Protein AF-A0AA36JRJ7-F1 (afdb_monomer_lite)

Foldseek 3Di:
DDDDDVVVVVVLVVLVVVVVVVLVVLLVQLVVCVVVVVLVSNLVSLVVQLVSCVVNVLPQLNVLSVVLNVCSVVVDDDNPVSSVSNSVSD

InterPro domains:
  IPR036641 HPT domain superfamily [G3DSA:1.20.120.160] (4-90)
  IPR036641 HPT domain superfamily [SSF47226] (4-85)

Structure (mmCIF, N/CA/C/O backbone):
data_AF-A0AA36JRJ7-F1
#
_entry.id   AF-A0AA36JRJ7-F1
#
loop_
_atom_site.group_PDB
_atom_site.id
_atom_site.type_symbol
_atom_site.label_atom_id
_atom_site.label_alt_id
_atom_site.label_comp_id
_atom_site.label_asym_id
_atom_site.label_entity_id
_atom_site.label_seq_id
_atom_site.pdbx_PDB_ins_code
_atom_site.Cartn_x
_atom_site.Cartn_y
_atom_site.Cartn_z
_atom_site.occupancy
_atom_site.B_iso_or_equiv
_atom_site.auth_seq_id
_atom_site.auth_comp_id
_atom_site.auth_asym_id
_atom_site.auth_atom_id
_atom_site.pdbx_PDB_model_num
ATOM 1 N N . ARG A 1 1 ? 32.405 9.995 -27.036 1.00 41.22 1 ARG A N 1
ATOM 2 C CA . ARG A 1 1 ? 32.298 8.523 -26.864 1.00 41.22 1 ARG A CA 1
ATOM 3 C C . ARG A 1 1 ? 31.051 8.251 -26.027 1.00 41.22 1 ARG A C 1
ATOM 5 O O . ARG A 1 1 ? 31.139 8.320 -24.814 1.00 41.22 1 ARG A O 1
ATOM 12 N N . GLY A 1 2 ? 29.896 8.058 -26.667 1.00 54.88 2 GLY A N 1
ATOM 13 C CA . GLY A 1 2 ? 28.613 7.802 -26.003 1.00 54.88 2 GLY A CA 1
ATOM 14 C C . GLY A 1 2 ? 28.089 6.448 -26.451 1.00 54.88 2 GLY A C 1
ATOM 15 O O . GLY A 1 2 ? 27.504 6.337 -27.519 1.00 54.88 2 GLY A O 1
ATOM 16 N N . VAL A 1 3 ? 28.392 5.407 -25.686 1.00 56.44 3 VAL A N 1
ATOM 17 C CA . VAL A 1 3 ? 27.848 4.062 -25.886 1.00 56.44 3 VAL A CA 1
ATOM 18 C C . VAL A 1 3 ? 27.654 3.484 -24.490 1.00 56.44 3 VAL A C 1
ATOM 20 O O . VAL A 1 3 ? 28.614 3.507 -23.722 1.00 56.44 3 VAL A O 1
ATOM 23 N N . ARG A 1 4 ? 26.457 2.932 -24.230 1.00 46.09 4 ARG A N 1
ATOM 24 C CA . ARG A 1 4 ? 26.000 2.186 -23.031 1.00 46.09 4 ARG A CA 1
ATOM 25 C C . ARG A 1 4 ? 25.161 2.986 -22.025 1.00 46.09 4 ARG A C 1
ATOM 27 O O . ARG A 1 4 ? 25.666 3.327 -20.978 1.00 46.09 4 ARG A O 1
ATOM 34 N N . ASN A 1 5 ? 23.882 3.208 -22.336 1.00 52.16 5 ASN A N 1
ATOM 35 C CA . ASN A 1 5 ? 22.794 3.280 -21.333 1.00 52.16 5 ASN A CA 1
ATOM 36 C C . ASN A 1 5 ? 21.489 2.599 -21.825 1.00 52.16 5 ASN A C 1
ATOM 38 O O . ASN A 1 5 ? 20.537 2.450 -21.076 1.00 52.16 5 ASN A O 1
ATOM 42 N N . PHE A 1 6 ? 21.443 2.094 -23.067 1.00 50.16 6 PHE A N 1
ATOM 43 C CA . PHE A 1 6 ? 20.256 1.429 -23.633 1.00 50.16 6 PHE A CA 1
ATOM 44 C C . PHE A 1 6 ? 19.923 0.053 -23.024 1.00 50.16 6 PHE A C 1
ATOM 46 O O . PHE A 1 6 ? 18.863 -0.498 -23.316 1.00 50.16 6 PHE A O 1
ATOM 53 N N . GLY A 1 7 ? 20.829 -0.527 -22.227 1.00 55.47 7 GLY A N 1
ATOM 54 C CA . GLY A 1 7 ? 20.552 -1.763 -21.486 1.00 55.47 7 GLY A CA 1
ATOM 55 C C . GLY A 1 7 ? 19.530 -1.534 -20.373 1.00 55.47 7 GLY A C 1
ATOM 56 O O . GLY A 1 7 ? 18.602 -2.327 -20.228 1.00 55.47 7 GLY A O 1
ATOM 57 N N . ASP A 1 8 ? 19.650 -0.401 -19.680 1.00 65.31 8 ASP A N 1
ATOM 58 C CA . ASP A 1 8 ? 18.759 -0.028 -18.584 1.00 65.31 8 ASP A CA 1
ATOM 59 C C . ASP A 1 8 ? 17.417 0.501 -19.084 1.00 65.31 8 ASP A C 1
ATOM 61 O O . ASP A 1 8 ? 16.405 0.258 -18.448 1.00 65.31 8 ASP A O 1
ATOM 65 N N . GLU A 1 9 ? 17.359 1.132 -20.259 1.00 73.31 9 GLU A N 1
ATOM 66 C CA . GLU A 1 9 ? 16.099 1.642 -20.822 1.00 73.31 9 GLU A CA 1
ATOM 67 C C . GLU A 1 9 ? 15.083 0.519 -21.097 1.00 73.31 9 GLU A C 1
A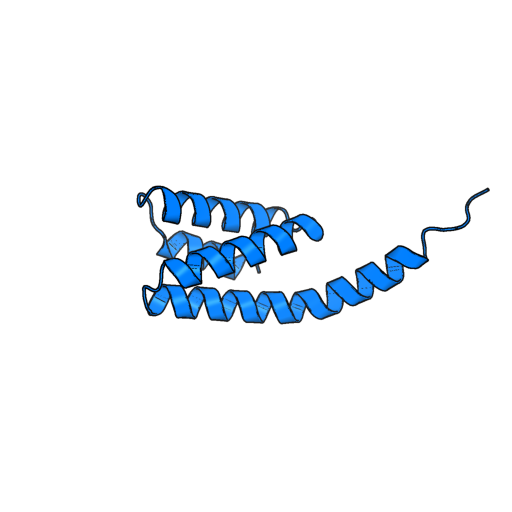TOM 69 O O . GLU A 1 9 ? 13.906 0.631 -20.764 1.00 73.31 9 GLU A O 1
ATOM 74 N N . ARG A 1 10 ? 15.529 -0.604 -21.681 1.00 76.31 10 ARG A N 1
ATOM 75 C CA . ARG A 1 10 ? 14.648 -1.756 -21.950 1.00 76.31 10 ARG A CA 1
ATOM 76 C C . ARG A 1 10 ? 14.233 -2.469 -20.669 1.00 76.31 10 ARG A C 1
ATOM 78 O O . ARG A 1 10 ? 13.098 -2.927 -20.577 1.00 76.31 10 ARG A O 1
ATOM 85 N N . LEU A 1 11 ? 15.145 -2.556 -19.702 1.00 73.50 11 LEU A N 1
ATOM 86 C CA . LEU A 1 11 ? 14.848 -3.096 -18.380 1.00 73.50 11 LEU A CA 1
ATOM 87 C C . LEU A 1 11 ? 13.825 -2.210 -17.663 1.00 73.50 11 LEU A C 1
ATOM 89 O O . LEU A 1 11 ? 12.822 -2.714 -17.176 1.00 73.50 11 LEU A O 1
ATOM 93 N N . TYR A 1 12 ? 14.020 -0.895 -17.688 1.00 72.81 12 TYR A N 1
ATOM 94 C CA . TYR A 1 12 ? 13.116 0.093 -17.113 1.00 72.81 12 TYR A CA 1
ATOM 95 C C . TYR A 1 12 ? 11.730 0.054 -17.766 1.00 72.81 12 TYR A C 1
ATOM 97 O O . TYR A 1 12 ? 10.726 0.047 -17.065 1.00 72.81 12 TYR A O 1
ATOM 105 N N . GLN A 1 13 ? 11.646 -0.074 -19.094 1.00 79.50 13 GLN A N 1
ATOM 106 C CA . GLN A 1 13 ? 10.370 -0.258 -19.799 1.00 79.50 13 GLN A CA 1
ATOM 107 C C . GLN A 1 13 ? 9.666 -1.571 -19.430 1.00 79.50 13 GLN A C 1
ATOM 109 O O . GLN A 1 13 ? 8.442 -1.591 -19.295 1.00 79.50 13 GLN A O 1
ATOM 114 N N . ALA A 1 14 ? 10.417 -2.663 -19.257 1.00 80.00 14 ALA A N 1
ATOM 115 C CA . ALA A 1 14 ? 9.860 -3.928 -18.786 1.00 80.00 14 ALA A CA 1
ATOM 116 C C . ALA A 1 14 ? 9.335 -3.801 -17.345 1.00 80.00 14 ALA A C 1
ATOM 118 O O . ALA A 1 14 ? 8.205 -4.203 -17.076 1.00 80.00 14 ALA A O 1
ATOM 119 N N . VAL A 1 15 ? 10.099 -3.156 -16.454 1.00 76.56 15 VAL A N 1
ATOM 120 C CA . VAL A 1 15 ? 9.677 -2.890 -15.070 1.00 76.56 15 VAL A CA 1
ATOM 121 C C . VAL A 1 15 ? 8.442 -1.992 -15.030 1.00 76.56 15 VAL A C 1
ATOM 123 O O . VAL A 1 15 ? 7.510 -2.295 -14.300 1.00 76.56 15 VAL A O 1
ATOM 126 N N . LEU A 1 16 ? 8.379 -0.931 -15.840 1.00 77.94 16 LEU A N 1
ATOM 127 C CA . LEU A 1 16 ? 7.205 -0.056 -15.926 1.00 77.94 16 LEU A CA 1
ATOM 128 C C . LEU A 1 16 ? 5.943 -0.814 -16.352 1.00 77.94 16 LEU A C 1
ATOM 130 O O . LEU A 1 16 ? 4.858 -0.567 -15.822 1.00 77.94 16 LEU A O 1
ATOM 134 N N . LYS A 1 17 ? 6.080 -1.743 -17.304 1.00 81.12 17 LYS A N 1
ATOM 135 C CA . LYS A 1 17 ? 4.960 -2.558 -17.774 1.00 81.12 17 LYS A CA 1
ATOM 136 C C . LYS A 1 17 ? 4.413 -3.439 -16.651 1.00 81.12 17 LYS A C 1
ATOM 138 O O . LYS A 1 17 ? 3.206 -3.427 -16.413 1.00 81.12 17 LYS A O 1
ATOM 143 N N . ASP A 1 18 ? 5.289 -4.135 -15.935 1.00 80.25 18 ASP A N 1
ATOM 144 C CA . ASP A 1 18 ? 4.888 -5.015 -14.834 1.00 80.25 18 ASP A CA 1
ATOM 145 C C . ASP A 1 18 ? 4.403 -4.223 -13.613 1.00 80.25 18 ASP A C 1
ATOM 147 O O . ASP A 1 18 ? 3.454 -4.632 -12.940 1.00 80.25 18 ASP A O 1
ATOM 151 N N . TYR A 1 19 ? 4.982 -3.046 -13.374 1.00 79.25 19 TYR A N 1
ATOM 152 C CA . TYR A 1 19 ? 4.624 -2.180 -12.259 1.00 79.25 19 TYR A CA 1
ATOM 153 C C . TYR A 1 19 ? 3.165 -1.748 -12.299 1.00 79.25 19 TYR A C 1
ATOM 155 O O . TYR A 1 19 ? 2.502 -1.800 -11.275 1.00 79.25 19 TYR A O 1
ATOM 163 N N . SER A 1 20 ? 2.629 -1.380 -13.465 1.00 77.56 20 SER A N 1
ATOM 164 C CA . SER A 1 20 ? 1.218 -0.972 -13.574 1.00 77.56 20 SER A CA 1
ATOM 165 C C . SER A 1 20 ? 0.243 -2.056 -13.086 1.00 77.56 20 SER A C 1
ATOM 167 O O . SER A 1 20 ? -0.739 -1.765 -12.404 1.00 77.56 20 SER A O 1
ATOM 169 N N . SER A 1 21 ? 0.549 -3.324 -13.371 1.00 81.50 21 SER A N 1
ATOM 170 C CA . SER A 1 21 ? -0.264 -4.462 -12.928 1.00 81.50 21 SER A CA 1
ATOM 171 C C . SER A 1 21 ? -0.070 -4.750 -11.438 1.00 81.50 21 SER A C 1
ATOM 173 O O . SER A 1 21 ? -1.029 -5.071 -10.737 1.00 81.50 21 SER A O 1
ATOM 175 N N . GLN A 1 22 ? 1.161 -4.609 -10.938 1.00 84.50 22 GLN A N 1
ATOM 176 C CA . GLN A 1 22 ? 1.473 -4.773 -9.516 1.00 84.50 22 GLN A CA 1
ATOM 177 C C . GLN A 1 22 ? 0.861 -3.658 -8.662 1.00 84.50 22 GLN A C 1
ATOM 179 O O . GLN A 1 22 ? 0.328 -3.945 -7.596 1.00 84.50 22 GLN A O 1
ATOM 184 N N . LEU A 1 23 ? 0.861 -2.422 -9.160 1.00 85.75 23 LEU A N 1
ATOM 185 C CA . LEU A 1 23 ? 0.280 -1.249 -8.519 1.00 85.75 23 LEU A CA 1
ATOM 186 C C . LEU A 1 23 ? -1.223 -1.430 -8.299 1.00 85.75 23 LEU A C 1
ATOM 188 O O . LEU A 1 23 ? -1.691 -1.302 -7.172 1.00 85.75 23 LEU A O 1
ATOM 192 N N . LEU A 1 24 ? -1.962 -1.823 -9.342 1.00 84.88 24 LEU A N 1
ATOM 193 C CA . LEU A 1 24 ? -3.394 -2.123 -9.231 1.00 84.88 24 LEU A CA 1
ATOM 194 C C . LEU A 1 24 ? -3.671 -3.243 -8.221 1.00 84.88 24 LEU A C 1
ATOM 196 O O . LEU A 1 24 ? -4.599 -3.149 -7.417 1.00 84.88 24 LEU A O 1
ATOM 200 N N . ALA A 1 25 ? -2.851 -4.297 -8.224 1.00 88.38 25 ALA A N 1
ATOM 201 C CA . ALA A 1 25 ? -2.983 -5.378 -7.255 1.00 88.38 25 ALA A CA 1
ATOM 202 C C . ALA A 1 25 ? -2.723 -4.897 -5.815 1.00 88.38 25 ALA A C 1
ATOM 204 O O . ALA A 1 25 ? -3.468 -5.271 -4.910 1.00 88.38 25 ALA A O 1
ATOM 205 N N . SER A 1 26 ? -1.709 -4.054 -5.602 1.00 88.75 26 SER A N 1
ATOM 206 C CA . SER A 1 26 ? -1.406 -3.454 -4.299 1.00 88.75 26 SER A CA 1
ATOM 207 C C . SER A 1 26 ? -2.520 -2.533 -3.811 1.00 88.75 26 SER A C 1
ATOM 209 O O . SER A 1 26 ? -2.907 -2.629 -2.652 1.00 88.75 26 SER A O 1
ATOM 211 N N . VAL A 1 27 ? -3.107 -1.711 -4.685 1.00 87.81 27 VAL A N 1
ATOM 212 C CA . VAL A 1 27 ? -4.268 -0.865 -4.351 1.00 87.81 27 VAL A CA 1
ATOM 213 C C . VAL A 1 27 ? -5.439 -1.714 -3.863 1.00 87.81 27 VAL A C 1
ATOM 215 O O . VAL A 1 27 ? -5.970 -1.470 -2.782 1.00 87.81 27 VAL A O 1
ATOM 218 N N . HIS A 1 28 ? -5.795 -2.772 -4.595 1.00 88.75 28 HIS A N 1
ATOM 219 C CA . HIS A 1 28 ? -6.873 -3.668 -4.175 1.00 88.75 28 HIS A CA 1
ATOM 220 C C . HIS A 1 28 ? -6.584 -4.374 -2.846 1.00 88.75 28 HIS A C 1
ATOM 222 O O . HIS A 1 28 ? -7.495 -4.553 -2.033 1.00 88.75 28 HIS A O 1
ATOM 228 N N . ARG A 1 29 ? -5.327 -4.763 -2.595 1.00 90.62 29 ARG A N 1
ATOM 229 C CA . ARG A 1 29 ? -4.922 -5.336 -1.303 1.00 90.62 29 ARG A CA 1
ATOM 230 C C . ARG A 1 29 ? -5.044 -4.313 -0.175 1.00 90.62 29 ARG A C 1
ATOM 232 O O . ARG A 1 29 ? -5.633 -4.640 0.850 1.00 90.62 29 ARG A O 1
ATOM 239 N N . ILE A 1 30 ? -4.601 -3.074 -0.384 1.00 89.38 30 ILE A N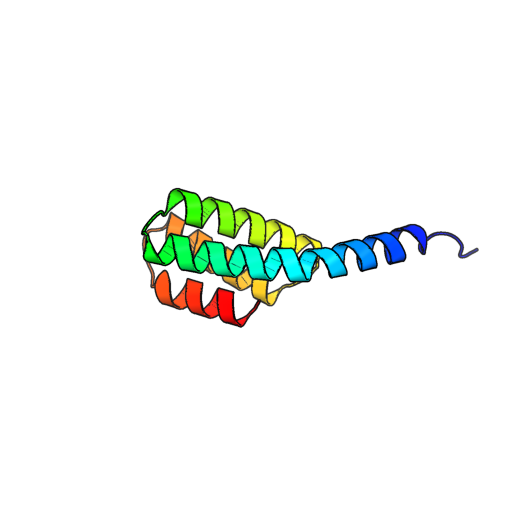 1
ATOM 240 C CA . ILE A 1 30 ? -4.736 -1.970 0.580 1.00 89.38 30 ILE A CA 1
ATOM 241 C C . ILE A 1 30 ? -6.207 -1.713 0.924 1.00 89.38 30 ILE A C 1
ATOM 243 O O . ILE A 1 30 ? -6.552 -1.649 2.103 1.00 89.38 30 ILE A O 1
ATOM 247 N N . GLU A 1 31 ? -7.093 -1.631 -0.072 1.00 88.81 31 GLU A N 1
ATOM 248 C CA . GLU A 1 31 ? -8.536 -1.480 0.160 1.00 88.81 31 GLU A CA 1
ATOM 249 C C . GLU A 1 31 ? -9.124 -2.662 0.943 1.00 88.81 31 GLU A C 1
ATOM 251 O O . GLU A 1 31 ? -9.968 -2.479 1.823 1.00 88.81 31 GLU A O 1
ATOM 256 N N . SER A 1 32 ? -8.691 -3.885 0.626 1.00 90.44 32 SER A N 1
ATOM 257 C CA . SER A 1 32 ? -9.149 -5.091 1.315 1.00 90.44 32 SER A CA 1
ATOM 258 C C . SER A 1 32 ? -8.694 -5.112 2.774 1.00 90.44 32 SER A C 1
ATOM 260 O O . SER A 1 32 ? -9.520 -5.348 3.654 1.00 90.44 32 SER A O 1
ATOM 262 N N . PHE A 1 33 ? -7.415 -4.835 3.044 1.00 89.06 33 PHE A N 1
ATOM 263 C CA . PHE A 1 33 ? -6.854 -4.832 4.398 1.00 89.06 33 PHE A CA 1
ATOM 264 C C . PHE A 1 33 ? -7.400 -3.691 5.253 1.00 89.06 33 PHE A C 1
ATOM 266 O O . PHE A 1 33 ? -7.644 -3.869 6.446 1.00 89.06 33 PHE A O 1
ATOM 273 N N . GLN A 1 34 ? -7.669 -2.538 4.637 1.00 86.88 34 GLN A N 1
ATOM 274 C CA . GLN A 1 34 ? -8.339 -1.430 5.305 1.00 86.88 34 GLN A CA 1
ATOM 275 C C . GLN A 1 34 ? -9.771 -1.803 5.723 1.00 86.88 34 GLN A C 1
ATOM 277 O O . GLN A 1 34 ? -10.176 -1.478 6.836 1.00 86.88 34 GLN A O 1
ATOM 282 N N . LYS A 1 35 ? -10.521 -2.530 4.882 1.00 87.75 35 LYS A N 1
ATOM 283 C CA . LYS A 1 35 ? -11.871 -3.027 5.219 1.00 87.75 35 LYS A CA 1
ATOM 284 C C . LYS A 1 35 ? -11.864 -4.154 6.251 1.00 87.75 35 LYS A C 1
ATOM 286 O O . LYS A 1 35 ? -12.812 -4.259 7.021 1.00 87.75 35 LYS A O 1
ATOM 291 N N . SER A 1 36 ? -10.839 -5.005 6.250 1.00 87.38 36 SER A N 1
ATOM 292 C CA . SER A 1 36 ? -10.703 -6.105 7.212 1.00 87.38 36 SER A CA 1
ATOM 293 C C . SER A 1 36 ? -10.046 -5.689 8.531 1.00 87.38 36 SER A C 1
ATOM 295 O O . SER A 1 36 ? -9.849 -6.545 9.389 1.00 87.38 36 SER A O 1
ATOM 297 N N . GLU A 1 37 ? -9.684 -4.410 8.681 1.00 84.94 37 GLU A N 1
ATOM 298 C CA . GLU A 1 37 ? -8.958 -3.851 9.831 1.00 84.94 37 GLU A CA 1
ATOM 299 C C . GLU A 1 37 ? -7.624 -4.566 10.139 1.00 84.94 37 GLU A C 1
ATOM 301 O O . GLU A 1 37 ? -7.093 -4.477 11.250 1.00 84.94 37 GLU A O 1
ATOM 306 N N . ASP A 1 38 ? -7.035 -5.241 9.144 1.00 89.44 38 ASP A N 1
ATOM 307 C CA . ASP A 1 38 ? -5.750 -5.924 9.297 1.00 89.44 38 ASP A CA 1
ATOM 308 C C . ASP A 1 38 ? -4.607 -4.918 9.137 1.00 89.44 38 ASP A C 1
ATOM 310 O O . ASP A 1 38 ? -4.035 -4.724 8.063 1.00 89.44 38 ASP A O 1
ATOM 314 N N . LYS A 1 39 ? -4.296 -4.229 10.237 1.00 86.44 39 LYS A N 1
ATOM 315 C CA . LYS A 1 39 ? -3.286 -3.164 10.255 1.00 86.44 39 LYS A CA 1
ATOM 316 C C . LYS A 1 39 ? -1.876 -3.662 9.951 1.00 86.44 39 LYS A C 1
ATOM 318 O O . LYS A 1 39 ? -1.076 -2.883 9.436 1.00 86.44 39 LYS A O 1
ATOM 323 N N . ALA A 1 40 ? -1.556 -4.914 10.276 1.00 89.62 40 ALA A N 1
ATOM 324 C CA . ALA A 1 40 ? -0.235 -5.473 10.009 1.00 89.62 40 ALA A CA 1
ATOM 325 C C . ALA A 1 40 ? -0.054 -5.695 8.504 1.00 89.62 40 ALA A C 1
ATOM 327 O O . ALA A 1 40 ? 0.891 -5.160 7.924 1.00 89.62 40 ALA A O 1
ATOM 328 N N . ALA A 1 41 ? -1.019 -6.369 7.871 1.00 90.44 41 ALA A N 1
ATOM 329 C CA . ALA A 1 41 ? -1.016 -6.588 6.427 1.00 90.44 41 ALA A CA 1
ATOM 330 C C . ALA A 1 41 ? -1.108 -5.268 5.641 1.00 90.44 41 ALA A C 1
ATOM 332 O O . ALA A 1 41 ? -0.408 -5.080 4.648 1.00 90.44 41 ALA A O 1
ATOM 333 N N . LEU A 1 42 ? -1.918 -4.315 6.117 1.00 90.44 42 LEU A N 1
ATOM 334 C CA . LEU A 1 42 ? -2.000 -2.976 5.531 1.00 90.44 42 LEU A CA 1
ATOM 335 C C . LEU A 1 42 ? -0.650 -2.249 5.582 1.00 90.44 42 LEU A C 1
ATOM 337 O O . LEU A 1 42 ? -0.249 -1.642 4.596 1.00 90.44 42 LEU A O 1
ATOM 341 N N . THR A 1 43 ? 0.053 -2.304 6.715 1.00 92.44 43 THR A N 1
ATOM 342 C CA . THR A 1 43 ? 1.360 -1.646 6.864 1.00 92.44 43 THR A CA 1
ATOM 343 C C . THR A 1 43 ? 2.382 -2.247 5.902 1.00 92.44 43 THR A C 1
ATOM 345 O O . THR A 1 43 ? 3.017 -1.503 5.160 1.00 92.44 43 THR A O 1
ATOM 348 N N . GLU A 1 44 ? 2.486 -3.577 5.857 1.00 93.25 44 GLU A N 1
ATOM 349 C CA . GLU A 1 44 ? 3.423 -4.289 4.978 1.00 93.25 44 GLU A CA 1
ATOM 350 C C . GLU A 1 44 ? 3.172 -3.974 3.494 1.00 93.25 44 GLU A C 1
ATOM 352 O O . GLU A 1 44 ? 4.101 -3.668 2.744 1.00 93.25 44 GLU A O 1
ATOM 357 N N . GLU A 1 45 ? 1.906 -3.960 3.070 1.00 93.25 45 GLU A N 1
ATOM 358 C CA . GLU A 1 45 ? 1.549 -3.649 1.685 1.00 93.25 45 GLU A CA 1
ATOM 359 C C . GLU A 1 45 ? 1.867 -2.190 1.314 1.00 93.25 45 GLU A C 1
ATOM 361 O O . GLU A 1 45 ? 2.340 -1.912 0.209 1.00 93.25 45 GLU A O 1
ATOM 366 N N . VAL A 1 46 ? 1.653 -1.242 2.233 1.00 91.69 46 VAL A N 1
ATOM 367 C CA . VAL A 1 46 ? 1.965 0.177 1.998 1.00 91.69 46 VAL A CA 1
ATOM 368 C C . VAL A 1 46 ? 3.482 0.422 1.985 1.00 91.69 46 VAL A C 1
ATOM 370 O O . VAL A 1 46 ? 3.950 1.261 1.213 1.00 91.69 46 VAL A O 1
ATOM 373 N N . GLU A 1 47 ? 4.272 -0.314 2.773 1.00 92.38 47 GLU A N 1
ATOM 374 C CA . GLU A 1 47 ? 5.743 -0.275 2.711 1.00 92.38 47 G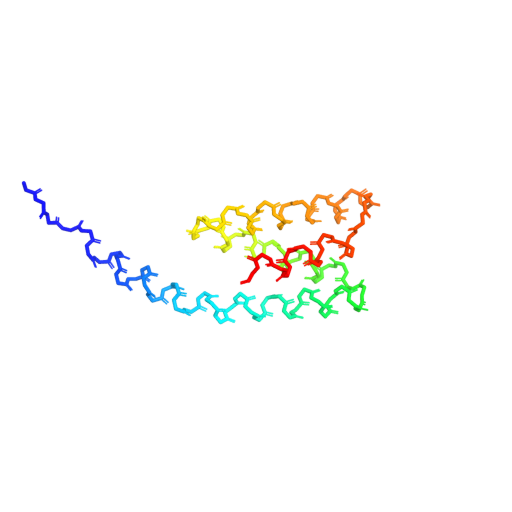LU A CA 1
ATOM 375 C C . GLU A 1 47 ? 6.269 -0.769 1.358 1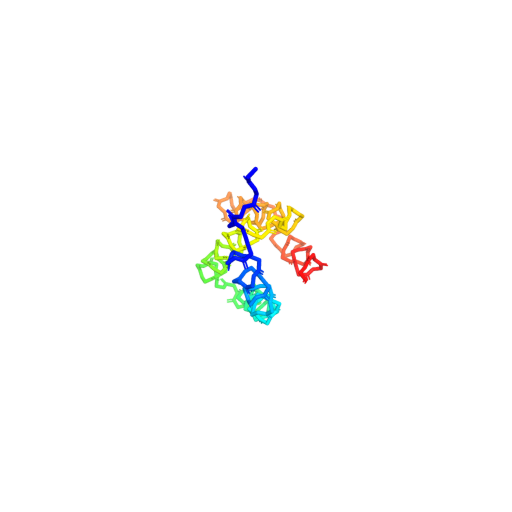.00 92.38 47 GLU A C 1
ATOM 377 O O . GLU A 1 47 ? 7.087 -0.093 0.726 1.00 92.38 47 GLU A O 1
ATOM 382 N N . LEU A 1 48 ? 5.746 -1.899 0.873 1.00 90.38 48 LEU A N 1
ATOM 383 C CA . LEU A 1 48 ? 6.045 -2.441 -0.456 1.00 90.38 48 LEU A CA 1
ATOM 384 C C . LEU A 1 48 ? 5.718 -1.441 -1.570 1.00 90.38 48 LEU A C 1
ATOM 386 O O . LEU A 1 48 ? 6.530 -1.210 -2.477 1.00 90.38 48 LEU A O 1
ATOM 390 N N . LEU A 1 49 ? 4.548 -0.808 -1.481 1.00 89.75 49 LEU A N 1
ATOM 391 C CA . LEU A 1 49 ? 4.121 0.216 -2.425 1.00 89.75 49 LEU A CA 1
ATOM 392 C C . LEU A 1 49 ? 5.043 1.441 -2.392 1.00 89.75 49 LEU A C 1
ATOM 394 O O . LEU A 1 49 ? 5.439 1.931 -3.447 1.00 89.75 49 LEU A O 1
ATOM 398 N N . LEU A 1 50 ? 5.430 1.913 -1.203 1.00 89.88 50 LEU A N 1
ATOM 399 C CA . LEU A 1 50 ? 6.351 3.039 -1.041 1.00 89.88 50 LEU A CA 1
ATOM 400 C C . LEU A 1 50 ? 7.714 2.751 -1.679 1.00 89.88 50 LEU A C 1
ATOM 402 O O . LEU A 1 50 ? 8.237 3.593 -2.410 1.00 89.88 50 LEU A O 1
ATOM 406 N N . SER A 1 51 ? 8.295 1.575 -1.423 1.00 87.31 51 SER A N 1
ATOM 407 C CA . SER A 1 51 ? 9.574 1.181 -2.026 1.00 87.31 51 SER A CA 1
ATOM 408 C C . SER A 1 51 ? 9.492 1.133 -3.552 1.00 87.31 51 SER A C 1
ATOM 410 O O . SER A 1 51 ? 10.395 1.619 -4.236 1.00 87.31 51 SER A O 1
ATOM 412 N N . SER A 1 52 ? 8.392 0.605 -4.087 1.00 86.06 52 SER A N 1
ATOM 413 C CA . SER A 1 52 ? 8.183 0.482 -5.531 1.00 86.06 52 SER A CA 1
ATOM 414 C C . SER A 1 52 ? 7.942 1.844 -6.197 1.00 86.06 52 SER A C 1
ATOM 416 O O . SER A 1 52 ? 8.526 2.144 -7.239 1.00 86.06 52 SER A O 1
ATOM 418 N N . ALA A 1 53 ? 7.154 2.712 -5.559 1.00 86.00 53 ALA A N 1
ATOM 419 C CA . ALA A 1 53 ? 6.894 4.072 -6.020 1.00 86.00 53 ALA A CA 1
ATOM 420 C C . ALA A 1 53 ? 8.171 4.931 -6.020 1.00 86.00 53 ALA A C 1
ATOM 422 O O . ALA A 1 53 ? 8.425 5.656 -6.984 1.00 86.00 53 ALA A O 1
ATOM 423 N N . ALA A 1 54 ? 9.013 4.801 -4.989 1.00 83.31 54 ALA A N 1
ATOM 424 C CA . ALA A 1 54 ? 10.290 5.504 -4.903 1.00 83.31 54 ALA A CA 1
ATOM 425 C C . ALA A 1 54 ? 11.278 5.044 -5.986 1.00 83.31 54 ALA A C 1
ATOM 427 O O . ALA A 1 54 ? 11.969 5.874 -6.575 1.00 83.31 54 ALA A O 1
ATOM 428 N N . TYR A 1 55 ? 11.314 3.741 -6.291 1.00 80.44 55 TYR A N 1
ATOM 429 C CA . TYR A 1 55 ? 12.158 3.192 -7.357 1.00 80.44 55 TYR A CA 1
ATOM 430 C C . TYR A 1 55 ? 11.814 3.771 -8.739 1.00 80.44 55 TYR A C 1
ATOM 432 O O . TYR A 1 55 ? 12.698 3.977 -9.568 1.00 80.44 55 TYR A O 1
ATOM 440 N N . LEU A 1 56 ? 10.537 4.075 -8.980 1.00 80.50 56 LEU A N 1
ATOM 441 C CA . LEU A 1 56 ? 10.052 4.589 -10.263 1.00 80.50 56 LEU A CA 1
ATOM 442 C C . LEU A 1 56 ? 9.949 6.113 -10.338 1.00 80.50 56 LEU A C 1
ATOM 444 O O . LEU A 1 56 ? 9.596 6.634 -11.395 1.00 80.50 56 LEU A O 1
ATOM 448 N N . GLY A 1 57 ? 10.247 6.828 -9.251 1.00 82.38 57 GLY A N 1
ATOM 449 C CA . GLY A 1 57 ? 10.065 8.281 -9.181 1.00 82.38 57 GLY A CA 1
ATOM 450 C C . GLY A 1 57 ? 8.593 8.710 -9.170 1.00 82.38 57 GLY A C 1
ATOM 451 O O . GLY A 1 57 ? 8.258 9.811 -9.602 1.00 82.38 57 GLY A O 1
ATOM 452 N N . ALA A 1 58 ? 7.686 7.850 -8.697 1.00 84.62 58 ALA A N 1
ATOM 453 C CA . ALA A 1 58 ? 6.276 8.180 -8.514 1.00 84.62 58 ALA A CA 1
ATOM 454 C C . ALA A 1 58 ? 6.094 8.992 -7.217 1.00 84.62 58 ALA A C 1
ATOM 456 O O . ALA A 1 58 ? 5.605 8.491 -6.200 1.00 84.62 58 ALA A O 1
ATOM 457 N N . ASP A 1 59 ? 6.522 10.257 -7.237 1.00 86.25 59 ASP A N 1
ATOM 458 C CA . ASP A 1 59 ? 6.655 11.098 -6.039 1.00 86.25 59 ASP A CA 1
ATOM 459 C C . ASP A 1 59 ? 5.339 11.294 -5.275 1.00 86.25 59 ASP A C 1
ATOM 461 O O . ASP A 1 59 ? 5.316 11.245 -4.045 1.00 86.25 59 ASP A O 1
ATOM 465 N N . ARG A 1 60 ? 4.220 11.484 -5.986 1.00 86.25 60 ARG A N 1
ATOM 466 C CA . ARG A 1 60 ? 2.905 11.706 -5.352 1.00 86.25 60 ARG A CA 1
ATOM 467 C C . ARG A 1 60 ? 2.415 10.461 -4.618 1.00 86.25 60 ARG A C 1
ATOM 469 O O . ARG A 1 60 ? 1.958 10.563 -3.483 1.00 86.25 60 ARG A O 1
ATOM 476 N N . LEU A 1 61 ? 2.573 9.298 -5.246 1.00 86.00 61 LEU A N 1
ATOM 477 C CA . LEU A 1 61 ? 2.229 8.005 -4.665 1.00 86.00 61 LEU A CA 1
ATOM 478 C C . LEU A 1 61 ? 3.132 7.683 -3.467 1.00 86.00 61 LEU A C 1
ATOM 480 O O . LEU A 1 61 ? 2.647 7.287 -2.411 1.00 86.00 61 LEU A O 1
ATOM 484 N N . SER A 1 62 ? 4.433 7.956 -3.593 1.00 87.81 62 SER A N 1
ATOM 485 C CA . SER A 1 62 ? 5.404 7.806 -2.503 1.00 87.81 62 SER A CA 1
ATOM 486 C C . SER A 1 62 ? 5.052 8.694 -1.306 1.00 87.81 62 SER A C 1
ATOM 488 O O . SER A 1 62 ? 5.104 8.257 -0.157 1.00 87.81 62 SER A O 1
ATOM 490 N N . LEU A 1 63 ? 4.653 9.944 -1.552 1.00 89.31 63 LEU A N 1
ATOM 491 C CA . LEU A 1 63 ? 4.248 10.876 -0.502 1.00 89.31 63 LEU A CA 1
ATOM 492 C C . LEU A 1 63 ? 2.959 10.421 0.200 1.00 89.31 63 LEU A C 1
ATOM 494 O O . LEU A 1 63 ? 2.901 10.441 1.431 1.00 89.31 63 LEU A O 1
ATOM 498 N N . ALA A 1 64 ? 1.961 9.960 -0.559 1.00 88.62 64 ALA A N 1
ATOM 499 C CA . ALA A 1 64 ? 0.720 9.417 -0.008 1.00 88.62 64 ALA A CA 1
ATOM 500 C C . ALA A 1 64 ? 0.972 8.157 0.841 1.00 88.62 64 ALA A C 1
ATOM 502 O O . ALA A 1 64 ? 0.488 8.072 1.971 1.00 88.62 64 ALA A O 1
ATOM 503 N N . ALA A 1 65 ? 1.794 7.221 0.351 1.00 90.06 65 ALA A N 1
ATOM 504 C CA . ALA A 1 65 ? 2.142 5.991 1.070 1.00 90.06 65 ALA A CA 1
ATOM 505 C C . ALA A 1 65 ? 2.878 6.292 2.377 1.00 90.06 65 ALA A C 1
ATOM 507 O O . ALA A 1 65 ? 2.573 5.730 3.429 1.00 90.06 65 ALA A O 1
ATOM 508 N N . ARG A 1 66 ? 3.792 7.265 2.347 1.00 91.12 66 ARG A N 1
ATOM 509 C CA . ARG A 1 66 ? 4.519 7.708 3.537 1.00 91.12 66 ARG A CA 1
ATOM 510 C C . ARG A 1 66 ? 3.604 8.359 4.577 1.00 91.12 66 ARG A C 1
ATOM 512 O O . ARG A 1 66 ? 3.775 8.105 5.768 1.00 91.12 66 ARG A O 1
ATOM 519 N N . ALA A 1 67 ? 2.638 9.171 4.147 1.00 89.94 67 ALA A N 1
ATOM 520 C CA . ALA A 1 67 ? 1.655 9.781 5.043 1.00 89.94 67 ALA A CA 1
ATOM 521 C C . ALA A 1 67 ? 0.750 8.725 5.703 1.00 89.94 67 ALA A C 1
ATOM 523 O O . ALA A 1 67 ? 0.477 8.799 6.905 1.00 89.94 67 ALA A O 1
ATOM 524 N N . LEU A 1 68 ? 0.335 7.707 4.942 1.00 88.00 68 LEU A N 1
ATOM 525 C CA . LEU A 1 68 ? -0.442 6.587 5.464 1.00 88.00 68 LEU A CA 1
ATOM 526 C C . LEU A 1 68 ? 0.362 5.774 6.492 1.00 88.00 68 LEU A C 1
ATOM 528 O O . LEU A 1 68 ? -0.133 5.546 7.593 1.00 88.00 68 LEU A O 1
ATOM 532 N N . LEU A 1 69 ? 1.626 5.440 6.208 1.00 90.88 69 LEU A N 1
ATOM 533 C CA . LEU A 1 69 ? 2.501 4.732 7.158 1.00 90.88 69 LEU A CA 1
ATOM 534 C C . LEU A 1 69 ? 2.709 5.499 8.462 1.00 90.88 69 LEU A C 1
ATOM 536 O O . LEU A 1 69 ? 2.637 4.913 9.543 1.00 90.88 69 LEU A O 1
ATOM 540 N N . GLN A 1 70 ? 2.924 6.813 8.385 1.00 89.56 70 GLN A N 1
ATOM 541 C CA . GLN A 1 70 ? 3.056 7.645 9.582 1.00 89.56 70 GLN A CA 1
ATOM 542 C C . GLN A 1 70 ? 1.786 7.618 10.434 1.00 89.56 70 GLN A C 1
ATOM 544 O O . GLN A 1 70 ? 1.879 7.550 1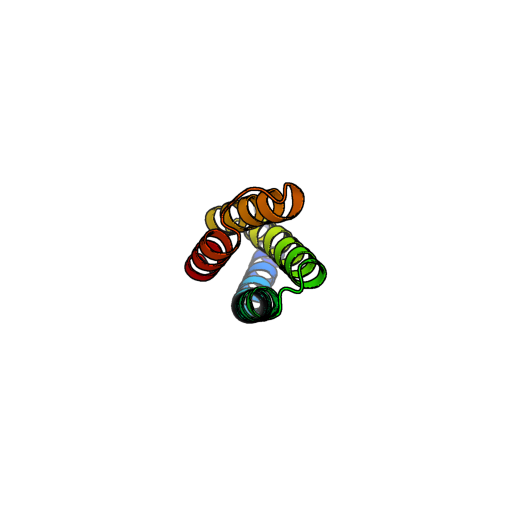1.656 1.00 89.56 70 GLN A O 1
ATOM 549 N N . THR A 1 71 ? 0.617 7.619 9.795 1.00 88.38 71 THR A N 1
ATOM 550 C CA . THR A 1 71 ? -0.685 7.566 10.475 1.00 88.38 71 THR A CA 1
ATOM 551 C C . THR A 1 71 ? -0.920 6.209 11.141 1.00 88.38 71 THR A C 1
ATOM 553 O O . THR A 1 71 ? -1.328 6.157 12.301 1.00 88.38 71 THR A O 1
ATOM 556 N N . LEU A 1 72 ? -0.584 5.113 10.453 1.00 86.81 72 LEU A N 1
ATOM 557 C CA . LEU A 1 72 ? -0.655 3.754 11.005 1.00 86.81 72 LEU A CA 1
ATOM 558 C C . LEU A 1 72 ? 0.284 3.583 12.210 1.00 86.81 72 LEU A C 1
ATOM 560 O O . LEU A 1 72 ? -0.082 2.966 13.211 1.00 86.81 72 LEU A O 1
ATOM 564 N N . SER A 1 73 ? 1.468 4.197 12.142 1.00 85.19 73 SER A N 1
ATOM 565 C CA . SER A 1 73 ? 2.475 4.181 13.209 1.00 85.19 73 SER A CA 1
ATOM 566 C C . SER A 1 73 ? 2.070 5.022 14.424 1.00 85.19 73 SER A C 1
ATOM 568 O O . SER A 1 73 ? 2.287 4.618 15.566 1.00 85.19 73 SER A O 1
ATOM 570 N N . SER A 1 74 ? 1.489 6.204 14.196 1.00 83.81 74 SER A N 1
ATOM 571 C CA . SER A 1 74 ? 1.122 7.150 15.256 1.00 83.81 74 SER A CA 1
ATOM 572 C C . SER A 1 74 ? -0.232 6.845 15.904 1.00 83.81 74 SER A C 1
ATOM 574 O O . SER A 1 74 ? -0.535 7.400 16.962 1.00 83.81 74 SER A O 1
ATOM 576 N N . ARG A 1 75 ? -1.059 5.991 15.274 1.00 70.94 75 ARG A N 1
ATOM 577 C CA . ARG A 1 75 ? -2.480 5.764 15.610 1.00 70.94 75 ARG A CA 1
ATOM 578 C C . ARG A 1 75 ? -3.295 7.064 15.697 1.00 70.94 75 ARG A C 1
ATOM 580 O O . ARG A 1 75 ? -4.336 7.104 16.352 1.00 70.94 75 ARG A O 1
ATOM 587 N N . GLN A 1 76 ? -2.821 8.135 15.063 1.00 70.75 76 GLN A N 1
ATOM 588 C CA . GLN A 1 76 ? -3.451 9.450 15.044 1.00 70.75 76 GLN A CA 1
ATOM 589 C C . GLN A 1 76 ? -3.637 9.898 13.601 1.00 70.75 76 GLN A C 1
ATOM 591 O O . GLN A 1 76 ? -2.664 10.112 12.883 1.00 70.75 76 GLN A O 1
ATOM 596 N N . GLY A 1 77 ? -4.893 10.091 13.200 1.00 73.31 77 GLY A N 1
ATOM 597 C CA . GLY A 1 77 ? -5.260 10.586 11.877 1.00 73.31 77 GLY A CA 1
ATOM 598 C C . GLY A 1 77 ? -6.370 9.763 11.233 1.00 73.31 77 GLY A C 1
ATOM 599 O O . GLY A 1 77 ? -6.860 8.787 11.797 1.00 73.31 77 GLY A O 1
ATOM 600 N N . ASN A 1 78 ? -6.799 10.195 10.048 1.00 82.69 78 ASN A N 1
ATOM 601 C CA . ASN A 1 78 ? -7.869 9.546 9.300 1.00 82.69 78 ASN A CA 1
ATOM 602 C C . ASN A 1 78 ? -7.273 8.544 8.298 1.00 82.69 78 ASN A C 1
ATOM 604 O O . ASN A 1 78 ? -7.099 8.861 7.121 1.00 82.69 78 ASN A O 1
ATOM 608 N N . GLU A 1 79 ? -6.942 7.345 8.794 1.00 82.50 79 GLU A N 1
ATOM 609 C CA . GLU A 1 79 ? -6.385 6.227 8.010 1.00 82.50 79 GLU A CA 1
ATOM 610 C C . GLU A 1 79 ? -7.220 5.955 6.743 1.00 82.50 79 GLU A C 1
ATOM 612 O O . GLU A 1 79 ? -6.670 5.797 5.657 1.00 82.50 79 GLU A O 1
ATOM 617 N N . ALA A 1 80 ? -8.553 5.997 6.855 1.00 81.56 80 ALA A N 1
ATOM 618 C CA . ALA A 1 80 ? -9.462 5.753 5.738 1.00 81.56 80 ALA A CA 1
ATOM 619 C C . ALA A 1 80 ? -9.350 6.810 4.626 1.00 81.56 80 ALA A C 1
ATOM 621 O O . ALA A 1 80 ? -9.308 6.462 3.447 1.00 81.56 80 ALA A O 1
ATOM 622 N N . ALA A 1 81 ? -9.262 8.096 4.983 1.00 82.81 81 ALA A N 1
ATOM 623 C CA . ALA A 1 81 ? -9.098 9.168 3.999 1.00 82.81 81 ALA A CA 1
ATOM 624 C C . ALA A 1 81 ? -7.735 9.102 3.290 1.00 82.81 81 ALA A C 1
ATOM 626 O O . ALA A 1 81 ? -7.637 9.385 2.095 1.00 82.81 81 ALA A O 1
ATOM 627 N N . LEU A 1 82 ? -6.683 8.700 4.009 1.00 81.56 82 LEU A N 1
ATOM 628 C CA . LEU A 1 82 ? -5.345 8.543 3.439 1.00 81.56 82 LEU A CA 1
ATOM 629 C C . LEU A 1 82 ? -5.236 7.308 2.539 1.00 81.56 82 LEU A C 1
ATOM 631 O O . LEU A 1 82 ? -4.623 7.410 1.479 1.00 81.56 82 LEU A O 1
ATOM 635 N N . CYS A 1 83 ? -5.884 6.191 2.890 1.00 82.50 83 CYS A N 1
ATOM 636 C CA . CYS A 1 83 ? -6.041 5.056 1.976 1.00 82.50 83 CYS A CA 1
ATOM 637 C C . CYS A 1 83 ? -6.766 5.472 0.692 1.00 82.50 83 CYS A C 1
ATOM 639 O O . CYS A 1 83 ? -6.272 5.176 -0.390 1.00 82.50 83 CYS A O 1
ATOM 641 N N . ALA A 1 84 ? -7.883 6.202 0.792 1.00 84.25 84 ALA A N 1
ATOM 642 C CA . ALA A 1 84 ? -8.614 6.677 -0.384 1.00 84.25 84 ALA A CA 1
ATOM 643 C C . ALA A 1 84 ? -7.738 7.572 -1.278 1.00 84.25 84 ALA A C 1
ATOM 645 O O . ALA A 1 84 ? -7.643 7.345 -2.480 1.00 84.25 84 ALA A O 1
ATOM 646 N N . THR A 1 85 ? -7.013 8.520 -0.674 1.00 84.44 85 THR A N 1
ATOM 647 C CA . THR A 1 85 ? -6.096 9.409 -1.406 1.00 84.44 85 THR A CA 1
ATOM 648 C C . THR A 1 85 ? -4.993 8.614 -2.106 1.00 84.44 85 THR A C 1
ATOM 650 O O . THR A 1 85 ? -4.647 8.904 -3.244 1.00 84.44 85 THR A O 1
ATOM 653 N N . LEU A 1 86 ? -4.438 7.598 -1.444 1.00 83.62 86 LEU A N 1
ATOM 654 C CA . LEU A 1 86 ? -3.413 6.734 -2.017 1.00 83.62 86 LEU A CA 1
ATOM 655 C C . LEU A 1 86 ? -3.939 5.918 -3.205 1.00 83.62 86 LEU A C 1
ATOM 657 O O . LEU A 1 86 ? -3.241 5.812 -4.208 1.00 83.62 86 LEU A O 1
ATOM 661 N N . CYS A 1 87 ? -5.167 5.406 -3.115 1.00 80.94 87 CYS A N 1
ATOM 662 C CA . CYS A 1 87 ? -5.813 4.678 -4.208 1.00 80.94 87 CYS A CA 1
ATOM 663 C C . CYS A 1 87 ? -6.117 5.590 -5.410 1.00 80.94 87 CYS A C 1
ATOM 665 O O . CYS A 1 87 ? -6.030 5.1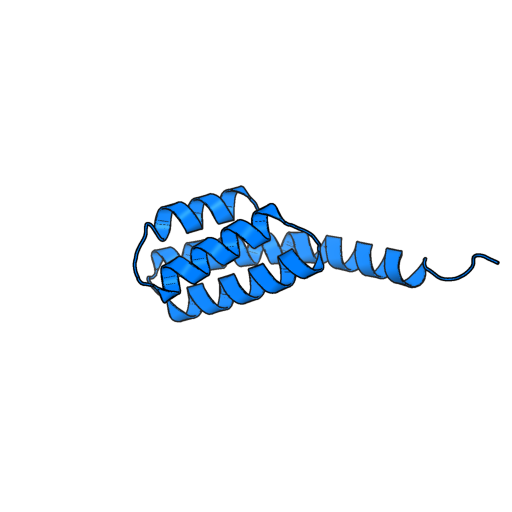40 -6.542 1.00 80.94 87 CYS A O 1
ATOM 667 N N . GLU A 1 88 ? -6.419 6.875 -5.189 1.00 83.62 88 GLU A N 1
ATOM 668 C CA . GLU A 1 88 ? -6.630 7.860 -6.265 1.00 83.62 88 GLU A CA 1
ATOM 669 C C . GLU A 1 88 ? -5.337 8.290 -6.982 1.00 83.62 88 GLU A C 1
ATOM 671 O O . GLU A 1 88 ? -5.396 8.818 -8.093 1.00 83.62 88 GLU A O 1
ATOM 676 N N . GLN A 1 89 ? -4.170 8.140 -6.341 1.00 78.44 89 GLN A N 1
ATOM 677 C CA . GLN A 1 89 ? -2.868 8.488 -6.932 1.00 78.44 89 GLN A CA 1
ATOM 678 C C . GLN A 1 89 ? -2.210 7.331 -7.701 1.00 78.44 89 GLN A C 1
ATOM 680 O O . GLN A 1 89 ? -1.156 7.547 -8.309 1.00 78.44 89 GLN A O 1
ATOM 685 N N . ALA A 1 90 ? -2.778 6.129 -7.619 1.00 71.81 90 ALA A N 1
ATOM 686 C CA . ALA A 1 90 ? -2.283 4.908 -8.243 1.00 71.81 90 ALA A CA 1
ATOM 687 C C . ALA A 1 90 ? -2.972 4.647 -9.591 1.00 71.81 90 ALA A C 1
ATOM 689 O O . ALA A 1 90 ? -2.263 4.199 -10.520 1.00 71.81 90 ALA A O 1
#

Sequence (90 aa):
RGVRNFGDERLYQAVLKDYSSQLLASVHRIESFQKSEDKAALTEEVELLLSSAAYLGADRLSLAARALLQTLSSRQGNEAALCATLCEQA

Organism: NCBI:txid2562239

Radius of gyration: 15.28 Å; chains: 1; bounding box: 44×18×42 Å

Secondary structure (DSSP, 8-state):
-----HHHHHHHHHHHHHHHHHHHHHHHHHHHHHHTT-HHHHHHHHHHHHHHHHHHT-HHHHHHHHHHHHHHHHT-S-HHHHHHHHHHT-

pLDDT: mean 81.88, std 10.74, range [41.22, 93.25]